Protein AF-A0A7J4CR58-F1 (afdb_monomer)

Radius of gyration: 20.34 Å; Cα contacts (8 Å, |Δi|>4): 159; chains: 1; bounding box: 44×29×51 Å

Mean predicted aligned error: 3.77 Å

pLDDT: mean 96.54, std 3.13, range [77.44, 98.69]

Nearest PDB structures (foldseek):
  4uy5-assembly1_A  TM=9.715E-01  e=6.656E-07  Mycolici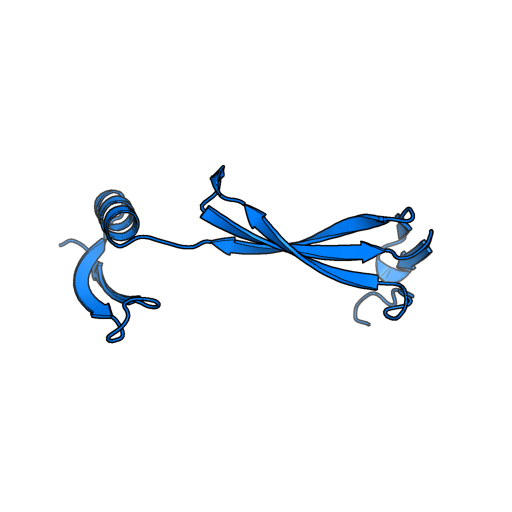bacterium smegmatis
  7scf-assembly2_B  TM=9.696E-01  e=6.297E-07  Mycobacterium tuberculosis
  6fnr-assembly1_A  TM=9.748E-01  e=2.259E-06  Mycolicibacterium smegmatis
  4pim-assembly1_A  TM=9.632E-01  e=2.388E-06  Mycolicibacterium smegmatis
  4pin-assembly1_A  TM=9.702E-01  e=3.152E-06  Mycolicibacterium smegmatis

Structure (mmCIF, N/CA/C/O backbone):
data_AF-A0A7J4CR58-F1
#
_entry.id   AF-A0A7J4CR58-F1
#
loop_
_atom_site.group_PDB
_atom_site.id
_atom_site.type_symbol
_atom_site.label_atom_id
_atom_site.label_alt_id
_atom_site.label_comp_id
_atom_site.label_asym_id
_atom_site.label_entity_id
_atom_site.label_seq_id
_atom_site.pdbx_PDB_ins_code
_atom_site.Cartn_x
_atom_site.Cartn_y
_atom_site.Cartn_z
_atom_site.occupancy
_atom_site.B_iso_or_equiv
_atom_site.auth_seq_id
_atom_site.auth_comp_id
_atom_site.auth_asym_id
_atom_site.auth_atom_id
_atom_site.pdbx_PDB_model_num
ATOM 1 N N . SER A 1 1 ? 6.516 14.617 -14.515 1.00 81.31 1 SER A N 1
ATOM 2 C CA . SER A 1 1 ? 6.406 14.190 -13.103 1.00 81.31 1 SER A CA 1
ATOM 3 C C . SER A 1 1 ? 7.094 15.245 -12.240 1.00 81.31 1 SER A C 1
ATOM 5 O O . SER A 1 1 ? 7.764 16.097 -12.802 1.00 81.31 1 SER A O 1
ATOM 7 N N . GLU A 1 2 ? 6.929 15.254 -10.914 1.00 93.25 2 GLU A N 1
ATOM 8 C CA . GLU A 1 2 ? 7.552 16.271 -10.036 1.00 93.25 2 GLU A CA 1
ATOM 9 C C . GLU A 1 2 ? 9.090 16.299 -10.160 1.00 93.25 2 GLU A C 1
ATOM 11 O O . GLU A 1 2 ? 9.696 17.367 -10.283 1.00 93.25 2 GLU A O 1
ATOM 16 N N . LEU A 1 3 ? 9.702 15.111 -10.237 1.00 97.00 3 LEU A N 1
ATOM 17 C CA . LEU A 1 3 ? 11.156 14.905 -10.295 1.00 97.00 3 LEU A CA 1
ATOM 18 C C . LEU A 1 3 ? 11.709 14.609 -11.705 1.00 97.00 3 LEU A C 1
ATOM 20 O O . LEU A 1 3 ? 12.866 14.217 -11.841 1.00 97.00 3 LEU A O 1
ATOM 24 N N . ASP A 1 4 ? 10.894 14.765 -12.751 1.00 96.75 4 ASP A N 1
ATOM 25 C CA . ASP A 1 4 ? 11.246 14.465 -14.153 1.00 96.75 4 ASP A CA 1
ATOM 26 C C . ASP A 1 4 ? 11.766 13.034 -14.400 1.00 96.75 4 ASP A C 1
ATOM 28 O O . ASP A 1 4 ? 12.528 12.777 -15.329 1.00 96.75 4 ASP A O 1
ATOM 32 N N . ALA A 1 5 ? 11.318 12.078 -13.580 1.00 97.50 5 ALA A N 1
ATOM 33 C CA . ALA A 1 5 ? 11.612 10.660 -13.757 1.00 97.50 5 ALA A CA 1
ATOM 34 C C . ALA A 1 5 ? 10.981 10.084 -15.037 1.00 97.50 5 ALA A C 1
ATOM 36 O O . ALA A 1 5 ? 9.857 10.455 -15.392 1.00 97.50 5 ALA A O 1
ATOM 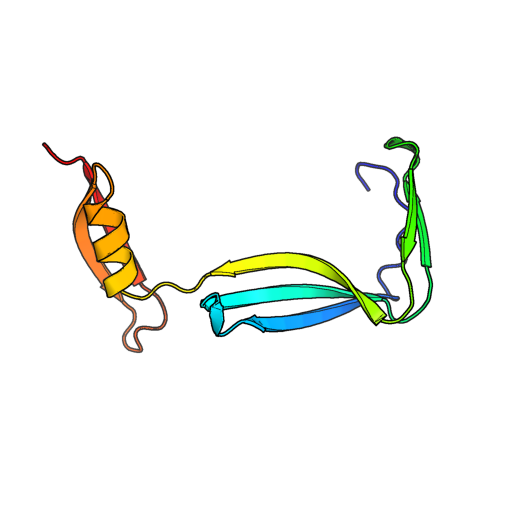37 N N . ASN A 1 6 ? 11.658 9.116 -15.660 1.00 97.81 6 ASN A N 1
ATOM 38 C CA . ASN A 1 6 ? 11.270 8.497 -16.936 1.00 97.81 6 ASN A CA 1
ATOM 39 C C . ASN A 1 6 ? 10.762 7.039 -16.822 1.00 97.81 6 ASN A C 1
ATOM 41 O O . ASN A 1 6 ? 11.018 6.234 -17.715 1.00 97.81 6 ASN A O 1
ATOM 45 N N . PHE A 1 7 ? 10.058 6.680 -15.742 1.00 97.62 7 PHE A N 1
ATOM 46 C CA . PHE A 1 7 ? 9.447 5.347 -15.600 1.00 97.62 7 PHE A CA 1
ATOM 47 C C . PHE A 1 7 ? 8.554 4.991 -16.805 1.00 97.62 7 PHE A C 1
ATOM 49 O O . PHE A 1 7 ? 7.667 5.772 -17.157 1.00 97.62 7 PHE A O 1
ATOM 56 N N . ASP A 1 8 ? 8.704 3.788 -17.373 1.00 97.69 8 ASP A N 1
ATOM 57 C CA . ASP A 1 8 ? 7.699 3.223 -18.282 1.00 97.69 8 ASP A CA 1
ATOM 58 C C . ASP A 1 8 ? 6.654 2.461 -17.462 1.00 97.69 8 ASP A C 1
ATOM 60 O O . ASP A 1 8 ? 6.821 1.299 -17.089 1.00 97.69 8 ASP A O 1
ATOM 64 N N . ILE A 1 9 ? 5.548 3.136 -17.161 1.00 96.56 9 ILE A N 1
ATOM 65 C CA . ILE A 1 9 ? 4.481 2.595 -16.312 1.00 96.56 9 ILE A CA 1
ATOM 66 C C . ILE A 1 9 ? 3.843 1.317 -16.877 1.00 96.56 9 ILE A C 1
ATOM 68 O O . ILE A 1 9 ? 3.325 0.512 -16.108 1.00 96.56 9 ILE A O 1
ATOM 72 N N . ASN A 1 10 ? 3.917 1.085 -18.193 1.00 98.25 10 ASN A N 1
ATOM 73 C CA . ASN A 1 10 ? 3.356 -0.115 -18.824 1.00 98.25 10 ASN A CA 1
ATOM 74 C C . ASN A 1 10 ? 4.197 -1.367 -18.543 1.00 98.25 10 ASN A C 1
ATOM 76 O O . ASN A 1 10 ? 3.762 -2.488 -18.809 1.00 98.25 10 ASN A O 1
ATOM 80 N N . LYS A 1 11 ? 5.410 -1.184 -18.012 1.00 98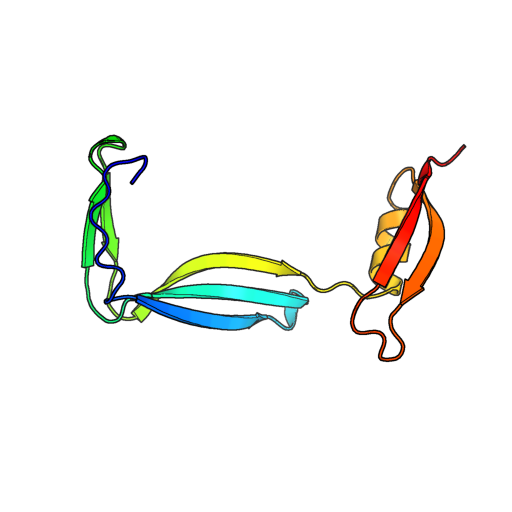.50 11 LYS A N 1
ATOM 81 C CA . LYS A 1 11 ? 6.336 -2.253 -17.629 1.00 98.50 11 LYS A CA 1
ATOM 82 C C . LYS A 1 11 ? 6.224 -2.632 -16.161 1.00 98.50 11 LYS A C 1
ATOM 84 O O . LYS A 1 11 ? 7.025 -3.430 -15.681 1.00 98.50 11 LYS A O 1
ATOM 89 N N . PHE A 1 12 ? 5.222 -2.115 -15.459 1.00 98.56 12 PHE A N 1
ATOM 90 C CA . PHE A 1 12 ? 4.899 -2.517 -14.101 1.00 98.56 12 PHE A CA 1
ATOM 91 C C . PHE A 1 12 ? 3.512 -3.141 -14.038 1.00 98.56 12 PHE A C 1
ATOM 93 O O . PHE A 1 12 ? 2.590 -2.745 -14.747 1.00 98.56 12 PHE A O 1
ATOM 100 N N . VAL A 1 13 ? 3.356 -4.107 -13.139 1.00 98.62 13 VAL A N 1
ATOM 101 C CA . VAL A 1 13 ? 2.051 -4.660 -12.783 1.00 98.62 13 VAL A CA 1
ATOM 102 C C . VAL A 1 13 ? 1.814 -4.509 -11.288 1.00 98.62 13 VAL A C 1
ATOM 104 O O . VAL A 1 13 ? 2.729 -4.666 -10.477 1.00 98.62 13 VAL A O 1
ATOM 107 N N . HIS A 1 14 ? 0.569 -4.210 -10.926 1.00 98.31 14 HIS A N 1
ATOM 108 C CA . HIS A 1 14 ? 0.143 -4.162 -9.536 1.00 98.31 14 HIS A CA 1
ATOM 109 C C . HIS A 1 14 ? 0.236 -5.555 -8.898 1.00 98.31 14 HIS A C 1
ATOM 111 O O . HIS A 1 14 ? -0.257 -6.544 -9.448 1.00 98.31 14 HIS A O 1
ATOM 117 N N . HIS A 1 15 ? 0.860 -5.627 -7.726 1.00 98.44 15 HIS A N 1
ATOM 118 C CA . HIS A 1 15 ? 1.000 -6.848 -6.949 1.00 98.44 15 HIS A CA 1
ATOM 119 C C . HIS A 1 15 ? 0.608 -6.571 -5.497 1.00 98.44 15 HIS A C 1
ATOM 121 O O . HIS A 1 15 ? 1.286 -5.820 -4.803 1.00 98.44 15 HIS A O 1
ATOM 127 N N . ALA A 1 16 ? -0.488 -7.178 -5.041 1.00 98.06 16 ALA A N 1
ATOM 128 C CA . ALA A 1 16 ? -0.976 -7.039 -3.674 1.00 98.06 16 ALA A CA 1
ATOM 129 C C . ALA A 1 16 ? -0.977 -8.391 -2.964 1.00 98.06 16 ALA A C 1
ATOM 131 O O . ALA A 1 16 ? -1.467 -9.386 -3.504 1.00 98.06 16 ALA A O 1
ATOM 132 N N . VAL A 1 17 ? -0.458 -8.413 -1.739 1.00 98.12 17 VAL A N 1
ATOM 133 C CA . VAL A 1 17 ? -0.404 -9.610 -0.894 1.00 98.12 17 VAL A CA 1
ATOM 134 C C . VAL A 1 17 ? -0.901 -9.290 0.505 1.00 98.12 17 VAL A C 1
ATOM 136 O O . VAL A 1 17 ? -0.708 -8.191 1.021 1.00 98.12 17 VAL A O 1
ATOM 139 N N . TYR A 1 18 ? -1.562 -10.257 1.137 1.00 98.19 18 TYR A N 1
ATOM 140 C CA . TYR A 1 18 ? -1.936 -10.139 2.541 1.00 98.19 18 TYR A CA 1
ATOM 141 C C . TYR A 1 18 ? -0.850 -10.755 3.424 1.00 98.19 18 TYR A C 1
ATOM 143 O O . TYR A 1 18 ? -0.681 -11.977 3.467 1.00 98.19 18 TYR A O 1
ATOM 151 N N . ASN A 1 19 ? -0.131 -9.906 4.155 1.00 97.94 19 ASN A N 1
ATOM 152 C CA . ASN A 1 19 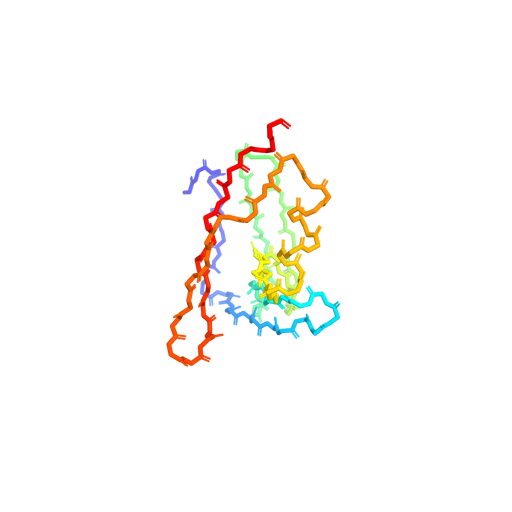? 0.842 -10.324 5.150 1.00 97.94 19 ASN A CA 1
ATOM 153 C C . ASN A 1 19 ? 0.114 -10.657 6.458 1.00 97.94 19 ASN A C 1
ATOM 155 O O . ASN A 1 19 ? -0.181 -9.780 7.273 1.00 97.94 19 ASN A O 1
ATOM 159 N N . LYS A 1 20 ? -0.170 -11.951 6.650 1.00 96.50 20 LYS A N 1
ATOM 160 C CA . LYS A 1 20 ? -0.883 -12.471 7.828 1.00 96.50 20 LYS A CA 1
ATOM 161 C C . LYS A 1 20 ? -0.173 -12.146 9.143 1.00 96.50 20 LYS A C 1
ATOM 163 O O . LYS A 1 20 ? -0.837 -11.825 10.120 1.00 96.50 20 LYS A O 1
ATOM 168 N N . ASN A 1 21 ? 1.160 -12.186 9.157 1.00 96.50 21 ASN A N 1
ATOM 169 C CA . ASN A 1 21 ? 1.954 -11.970 10.370 1.00 96.50 21 ASN A CA 1
ATOM 170 C C . ASN A 1 21 ? 1.893 -10.514 10.850 1.00 96.50 21 ASN A C 1
ATOM 172 O O . ASN A 1 21 ? 1.993 -10.256 12.042 1.00 96.50 21 ASN A O 1
ATOM 176 N N . GLN A 1 22 ? 1.732 -9.572 9.919 1.00 96.50 22 GLN A N 1
ATOM 177 C CA . GLN A 1 22 ? 1.658 -8.133 10.197 1.00 96.50 22 GLN A CA 1
ATOM 178 C C . GLN A 1 22 ? 0.224 -7.582 10.120 1.00 96.50 22 GLN A C 1
ATOM 180 O O . GLN A 1 22 ? 0.019 -6.380 10.264 1.00 96.50 22 GLN A O 1
ATOM 185 N N . ASN A 1 23 ? -0.763 -8.448 9.866 1.00 96.69 23 ASN A N 1
ATOM 186 C CA . ASN A 1 23 ? -2.172 -8.110 9.669 1.00 96.69 23 ASN A CA 1
ATOM 187 C C . ASN A 1 23 ? -2.399 -6.929 8.705 1.00 96.69 23 ASN A C 1
ATOM 189 O O . ASN A 1 23 ? -3.091 -5.962 9.028 1.00 96.69 23 ASN A O 1
ATOM 193 N N . ARG A 1 24 ? -1.796 -6.975 7.514 1.00 98.12 24 ARG A N 1
ATOM 194 C CA . ARG A 1 24 ? -1.888 -5.878 6.540 1.00 98.12 24 ARG A CA 1
ATOM 195 C C . ARG A 1 24 ? -1.915 -6.369 5.103 1.00 98.12 24 ARG A C 1
ATOM 197 O O . ARG A 1 24 ? -1.364 -7.420 4.787 1.00 98.12 24 ARG A O 1
ATOM 204 N N . ILE A 1 25 ? -2.534 -5.580 4.233 1.00 98.38 25 ILE A N 1
ATOM 205 C CA . ILE A 1 25 ? -2.281 -5.676 2.794 1.00 98.38 25 ILE A CA 1
ATOM 206 C C . ILE A 1 25 ? -1.000 -4.901 2.502 1.00 98.38 25 ILE A C 1
ATOM 208 O O . ILE A 1 25 ? -0.849 -3.770 2.962 1.00 98.38 25 ILE A O 1
ATOM 212 N N . GLU A 1 26 ? -0.100 -5.512 1.749 1.00 98.62 26 GLU A N 1
ATOM 213 C CA . GLU A 1 26 ? 1.100 -4.883 1.209 1.00 98.62 26 GLU A CA 1
ATOM 214 C C . GLU A 1 26 ? 0.899 -4.726 -0.298 1.00 98.62 26 GLU A C 1
ATOM 216 O O . GLU A 1 26 ? 0.495 -5.677 -0.976 1.00 98.62 26 GLU A O 1
ATOM 221 N N . MET A 1 27 ? 1.134 -3.521 -0.810 1.00 98.56 27 MET A N 1
ATOM 222 C CA . MET A 1 27 ? 1.014 -3.209 -2.232 1.00 98.56 27 MET A CA 1
ATOM 223 C C . MET A 1 27 ? 2.382 -2.915 -2.818 1.00 98.56 27 MET A C 1
ATOM 225 O O . MET A 1 27 ? 3.205 -2.225 -2.210 1.00 98.56 27 MET A O 1
ATOM 229 N N . TYR A 1 28 ? 2.600 -3.454 -4.010 1.00 98.69 28 TYR A N 1
ATOM 230 C CA . TYR A 1 28 ? 3.841 -3.341 -4.744 1.00 98.69 28 TYR A CA 1
ATOM 231 C C . TYR A 1 28 ? 3.580 -3.052 -6.219 1.00 98.69 28 TYR A C 1
ATOM 233 O O . TYR A 1 28 ? 2.577 -3.482 -6.798 1.00 98.69 28 TYR A O 1
ATOM 241 N N . LEU A 1 29 ? 4.559 -2.412 -6.850 1.00 98.56 29 LEU A N 1
ATOM 242 C CA . LEU A 1 29 ? 4.745 -2.459 -8.294 1.00 98.56 29 LEU A CA 1
ATOM 243 C C . LEU A 1 29 ? 5.801 -3.516 -8.605 1.00 98.56 29 LEU A C 1
ATOM 245 O O . LEU A 1 29 ? 6.938 -3.403 -8.150 1.00 98.56 29 LEU A O 1
ATOM 249 N N . ARG A 1 30 ? 5.434 -4.541 -9.377 1.00 98.69 30 ARG A N 1
ATOM 250 C CA . ARG A 1 30 ? 6.388 -5.538 -9.874 1.00 98.69 30 ARG A CA 1
ATOM 251 C C . ARG A 1 30 ? 6.834 -5.171 -11.277 1.00 98.69 30 ARG A C 1
ATOM 253 O O . ARG A 1 30 ? 5.984 -5.023 -12.156 1.00 98.69 30 ARG A O 1
ATOM 260 N N . SER A 1 31 ? 8.139 -5.072 -11.499 1.00 98.62 31 SER A N 1
ATOM 261 C CA . SER A 1 31 ? 8.669 -4.827 -12.841 1.00 98.62 31 SER A CA 1
ATOM 262 C C . SER A 1 31 ? 8.538 -6.073 -13.722 1.00 98.62 31 SER A C 1
ATOM 264 O O . SER A 1 31 ? 8.896 -7.176 -13.316 1.00 98.62 31 SER A O 1
ATOM 266 N N . LEU A 1 32 ? 8.043 -5.915 -14.947 1.00 98.62 32 LEU A N 1
ATOM 267 C CA . LEU A 1 32 ? 7.887 -6.998 -15.926 1.00 98.62 32 LEU A CA 1
ATOM 268 C C . LEU A 1 32 ? 9.202 -7.325 -16.655 1.00 98.62 32 LEU A C 1
ATOM 270 O O . LEU A 1 32 ? 9.360 -8.416 -17.208 1.00 98.62 32 LEU A O 1
ATOM 274 N N . GLU A 1 33 ? 10.158 -6.396 -16.627 1.00 98.50 33 GLU A N 1
ATOM 275 C CA . GLU A 1 33 ? 11.482 -6.504 -17.243 1.00 98.50 33 GLU A CA 1
ATOM 276 C C . GLU A 1 33 ? 12.524 -5.672 -16.478 1.00 98.50 33 GLU A C 1
ATOM 278 O O . GLU A 1 33 ? 12.194 -4.989 -15.511 1.00 98.50 33 GLU A O 1
ATOM 283 N N . LYS A 1 34 ? 13.800 -5.743 -16.874 1.00 98.56 34 LYS A N 1
ATOM 284 C CA . LYS A 1 34 ? 14.821 -4.843 -16.322 1.00 98.56 34 LYS A CA 1
ATOM 285 C C . LYS A 1 34 ? 14.569 -3.422 -16.837 1.00 98.56 34 LYS A C 1
ATOM 287 O O . LYS A 1 34 ? 14.452 -3.237 -18.044 1.00 98.56 34 LYS A O 1
ATOM 292 N N . GLN A 1 35 ? 14.553 -2.436 -15.945 1.00 98.12 35 GLN A N 1
ATOM 293 C CA . GLN A 1 35 ? 14.398 -1.019 -16.272 1.00 98.12 35 GLN A CA 1
ATOM 294 C C . GLN A 1 35 ? 15.556 -0.202 -15.696 1.00 98.12 35 GLN A C 1
ATOM 296 O O . GLN A 1 35 ? 16.016 -0.463 -14.584 1.00 98.12 35 GLN A O 1
ATOM 301 N N . ILE A 1 36 ? 16.018 0.791 -16.457 1.00 98.44 36 ILE A N 1
ATOM 302 C CA . ILE A 1 36 ? 16.947 1.822 -15.984 1.00 98.44 36 ILE A CA 1
ATOM 303 C C . ILE A 1 36 ? 16.170 3.133 -15.965 1.00 98.44 36 ILE A C 1
ATOM 305 O O . ILE A 1 36 ? 15.799 3.651 -17.019 1.00 98.44 36 ILE A O 1
ATOM 309 N N . VAL A 1 37 ? 15.901 3.642 -14.769 1.00 98.00 37 VAL A N 1
ATOM 310 C CA . VAL A 1 37 ? 15.101 4.847 -14.559 1.00 98.00 37 VAL A CA 1
ATOM 311 C C . VAL A 1 37 ? 16.020 5.988 -14.153 1.00 98.00 37 VAL A C 1
ATOM 313 O O . VAL A 1 37 ? 16.668 5.934 -13.112 1.00 98.00 37 VAL A O 1
ATOM 316 N N . ASN A 1 38 ? 16.051 7.035 -14.966 1.00 98.44 38 ASN A N 1
ATOM 317 C CA . ASN A 1 38 ? 16.731 8.285 -14.665 1.00 98.44 38 ASN A CA 1
ATOM 318 C C . ASN A 1 38 ? 15.762 9.226 -13.946 1.00 98.44 38 ASN A C 1
ATOM 320 O O . ASN A 1 38 ? 14.627 9.407 -14.390 1.00 98.44 38 ASN A O 1
ATOM 324 N N . ILE A 1 39 ? 16.225 9.855 -12.867 1.00 98.00 39 ILE A N 1
ATOM 325 C CA . ILE A 1 39 ? 15.490 10.848 -12.078 1.00 98.00 39 ILE A CA 1
ATOM 326 C C . ILE A 1 39 ? 16.361 12.113 -11.990 1.00 98.00 39 ILE A C 1
ATOM 328 O O . ILE A 1 39 ? 17.080 12.303 -11.008 1.00 98.00 39 ILE A O 1
ATOM 332 N N . PRO A 1 40 ? 16.346 12.982 -13.021 1.00 97.81 40 PRO A N 1
ATOM 333 C CA . PRO A 1 40 ? 17.322 14.064 -13.167 1.00 97.81 40 PRO A CA 1
ATOM 334 C C . PRO A 1 40 ? 17.317 15.068 -12.014 1.00 97.81 40 PRO A C 1
ATOM 336 O O . PRO A 1 40 ? 18.375 15.462 -11.536 1.00 97.81 40 PRO A O 1
ATOM 339 N N . LYS A 1 41 ? 16.134 15.449 -11.513 1.00 98.00 41 LYS A N 1
ATOM 340 C CA . LYS A 1 41 ? 16.023 16.404 -10.394 1.00 98.00 41 LYS A CA 1
ATOM 341 C C . LYS A 1 41 ? 16.528 15.852 -9.059 1.00 98.00 41 LYS A C 1
ATOM 343 O O . LYS A 1 41 ? 16.687 16.625 -8.121 1.00 98.00 41 LYS A O 1
ATOM 348 N N . ALA A 1 42 ? 16.761 14.544 -8.975 1.00 97.06 42 ALA A N 1
ATOM 349 C CA . ALA A 1 42 ? 17.332 13.883 -7.808 1.00 97.06 42 ALA A CA 1
ATOM 350 C C . ALA A 1 42 ? 18.780 13.408 -8.034 1.00 97.06 42 ALA A C 1
ATOM 352 O O . ALA A 1 42 ? 19.323 12.761 -7.145 1.00 97.06 42 ALA A O 1
ATOM 353 N N . ASP A 1 43 ? 19.378 13.691 -9.202 1.00 97.56 43 ASP A N 1
ATOM 354 C CA . ASP A 1 43 ? 20.697 13.185 -9.618 1.00 97.56 43 ASP A CA 1
ATOM 355 C C . ASP A 1 43 ? 20.858 11.670 -9.386 1.00 97.56 43 ASP A C 1
ATOM 357 O O . ASP A 1 43 ? 21.825 11.183 -8.801 1.00 97.56 43 ASP A O 1
ATOM 361 N N . LEU A 1 44 ? 19.833 10.909 -9.785 1.00 98.00 44 LEU A N 1
ATOM 362 C CA . LEU A 1 44 ? 19.712 9.494 -9.453 1.00 98.00 44 LEU A CA 1
ATOM 363 C C . LEU A 1 44 ? 19.392 8.649 -10.685 1.00 98.00 44 LEU A C 1
ATOM 365 O O . LEU A 1 44 ? 18.522 8.988 -11.489 1.00 98.00 44 LEU A O 1
ATOM 369 N N . VAL A 1 45 ? 20.055 7.496 -10.775 1.00 98.25 45 VAL A N 1
ATOM 370 C CA . VAL A 1 45 ? 19.745 6.430 -11.730 1.00 98.25 45 VAL A CA 1
ATOM 371 C C . VAL A 1 45 ? 19.435 5.158 -10.953 1.00 98.25 45 VAL A C 1
ATOM 373 O O . VAL A 1 45 ? 20.253 4.686 -10.165 1.00 98.25 45 VAL A O 1
ATOM 376 N N . LEU A 1 46 ? 18.246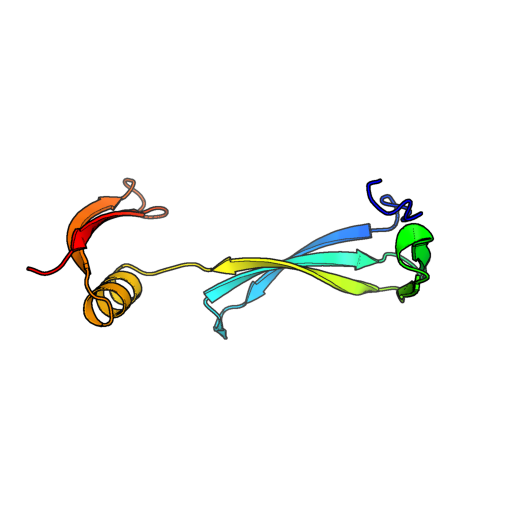 4.606 -11.172 1.00 97.06 46 LEU A N 1
ATOM 377 C CA . LEU A 1 46 ? 17.784 3.372 -10.551 1.00 97.06 46 LEU A CA 1
ATOM 378 C C . LEU A 1 46 ? 17.832 2.230 -11.561 1.00 97.06 46 LEU A C 1
ATOM 380 O O . LEU A 1 46 ? 17.259 2.327 -12.645 1.00 97.06 46 LEU A O 1
ATOM 384 N N . GLU A 1 47 ? 18.468 1.126 -11.182 1.00 98.31 47 GLU A N 1
ATOM 385 C CA . GLU A 1 47 ? 18.312 -0.149 -11.874 1.00 98.31 47 GLU A CA 1
ATOM 386 C C . GLU A 1 47 ? 17.270 -0.985 -11.134 1.00 98.31 47 GLU A C 1
ATOM 388 O O . GLU A 1 47 ? 17.465 -1.327 -9.972 1.00 98.31 47 GLU A O 1
ATOM 393 N N . ILE A 1 48 ? 16.189 -1.333 -11.827 1.00 98.38 48 ILE A N 1
ATOM 394 C CA . ILE A 1 48 ? 15.124 -2.192 -11.312 1.00 98.38 48 ILE A CA 1
ATOM 395 C C . ILE A 1 48 ? 15.160 -3.481 -12.122 1.00 98.38 48 ILE A C 1
ATOM 397 O O . ILE A 1 48 ? 15.044 -3.459 -13.350 1.00 98.38 48 ILE A O 1
ATOM 401 N N . LYS A 1 49 ? 15.345 -4.621 -11.462 1.00 98.69 49 LYS A N 1
ATOM 402 C CA . LYS A 1 49 ? 15.424 -5.920 -12.135 1.00 98.69 49 LYS A CA 1
ATOM 403 C C . LYS A 1 49 ? 14.038 -6.402 -12.554 1.00 98.69 49 LYS A C 1
ATOM 405 O O . LYS A 1 49 ? 13.012 -5.999 -12.010 1.00 98.69 49 LYS A O 1
ATOM 410 N N . LYS A 1 50 ? 14.009 -7.335 -13.508 1.00 98.56 50 LYS A N 1
ATOM 411 C CA . LYS A 1 50 ? 12.793 -8.098 -13.803 1.00 98.56 50 LYS A CA 1
ATOM 412 C C . 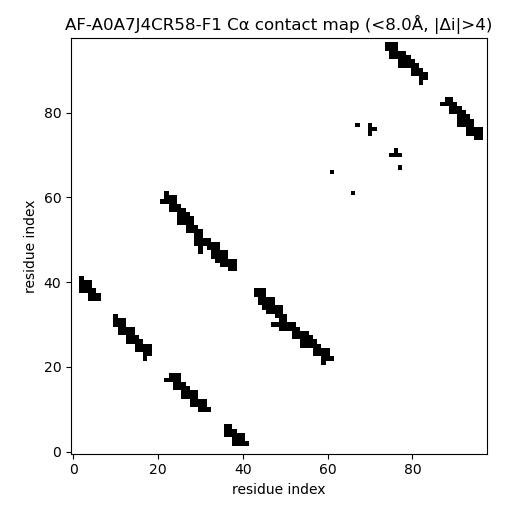LYS A 1 50 ? 12.304 -8.794 -12.526 1.00 98.56 50 LYS A C 1
ATOM 414 O O . LYS A 1 50 ? 13.110 -9.367 -11.800 1.00 98.56 50 LYS A O 1
ATOM 419 N N . ASP A 1 51 ? 10.996 -8.740 -12.295 1.00 98.56 51 ASP A N 1
ATOM 420 C CA . ASP A 1 51 ? 10.291 -9.276 -11.128 1.00 98.56 51 ASP A CA 1
ATOM 421 C C . ASP A 1 51 ? 10.641 -8.619 -9.780 1.00 98.56 51 ASP A C 1
ATOM 423 O O . ASP A 1 51 ? 10.108 -9.025 -8.747 1.00 98.56 51 ASP A O 1
ATOM 427 N N . GLU A 1 52 ? 11.458 -7.561 -9.774 1.00 98.62 52 GLU A N 1
ATOM 428 C CA . GLU A 1 52 ? 11.713 -6.764 -8.576 1.00 98.62 52 GLU A CA 1
ATOM 429 C C . GLU A 1 52 ? 10.444 -6.029 -8.129 1.00 98.62 52 GLU A C 1
ATOM 431 O O . GLU A 1 52 ? 9.667 -5.533 -8.954 1.00 98.62 52 GLU A O 1
ATOM 436 N N . LEU A 1 53 ? 10.230 -5.991 -6.812 1.00 98.38 53 LEU A N 1
ATOM 437 C CA . LEU A 1 53 ? 9.076 -5.369 -6.175 1.00 98.38 53 LEU A CA 1
ATOM 438 C C . LEU A 1 53 ? 9.463 -4.018 -5.575 1.00 98.38 53 LEU A C 1
ATOM 440 O O . LEU A 1 53 ? 10.314 -3.949 -4.691 1.00 98.38 53 LEU A O 1
ATOM 444 N N . ILE A 1 54 ? 8.765 -2.964 -5.985 1.00 98.06 54 ILE A N 1
ATOM 445 C CA . ILE A 1 54 ? 8.803 -1.657 -5.327 1.00 98.06 54 ILE A CA 1
ATOM 446 C C . ILE A 1 54 ? 7.624 -1.603 -4.367 1.00 98.06 54 ILE A C 1
ATOM 448 O O . ILE A 1 54 ? 6.477 -1.638 -4.807 1.00 98.06 54 ILE A O 1
ATOM 452 N N . HIS A 1 55 ? 7.892 -1.542 -3.064 1.00 98.31 55 HIS A N 1
ATOM 453 C CA . HIS A 1 55 ? 6.845 -1.397 -2.052 1.00 98.31 55 HIS A CA 1
ATOM 454 C C . HIS A 1 55 ? 6.250 0.009 -2.105 1.00 98.31 55 HIS A C 1
ATOM 456 O O . HIS A 1 55 ? 6.988 0.991 -2.062 1.00 98.31 55 HIS A O 1
ATOM 462 N N . THR A 1 56 ? 4.926 0.104 -2.211 1.00 98.12 56 THR A N 1
ATOM 463 C CA . THR A 1 56 ? 4.225 1.390 -2.316 1.00 98.12 56 THR A CA 1
ATOM 464 C C . THR A 1 56 ? 3.351 1.681 -1.107 1.00 98.12 56 THR A C 1
ATOM 466 O O . THR A 1 56 ? 3.233 2.838 -0.718 1.00 98.12 56 THR A O 1
ATOM 469 N N . GLU A 1 57 ? 2.729 0.665 -0.501 1.00 98.44 57 GLU A N 1
ATOM 470 C CA . GLU A 1 57 ? 1.768 0.900 0.579 1.00 98.44 57 GLU A CA 1
ATOM 471 C C . GLU A 1 57 ? 1.641 -0.276 1.552 1.00 98.44 57 GLU A C 1
ATOM 473 O O . GLU A 1 57 ? 1.722 -1.450 1.180 1.00 98.44 57 GLU A O 1
ATOM 478 N N . ASN A 1 58 ? 1.380 0.063 2.816 1.00 98.38 58 ASN A N 1
ATOM 479 C CA . ASN A 1 58 ? 0.876 -0.847 3.836 1.00 98.38 58 ASN A CA 1
ATOM 480 C C . ASN A 1 58 ? -0.516 -0.402 4.286 1.00 98.38 58 ASN A C 1
ATOM 482 O O . ASN A 1 58 ? -0.673 0.687 4.832 1.00 98.38 58 ASN A O 1
ATOM 486 N N . SER A 1 59 ? -1.504 -1.285 4.158 1.00 98.06 59 SER A N 1
ATOM 487 C CA . SER A 1 59 ? -2.858 -1.073 4.670 1.00 98.06 59 SER A CA 1
ATOM 488 C C . SER A 1 59 ? -3.136 -2.042 5.819 1.00 98.06 59 SER A C 1
ATOM 490 O O . SER A 1 59 ? -3.596 -3.172 5.608 1.00 98.06 59 SER A O 1
ATOM 492 N N . PHE A 1 60 ? -2.815 -1.605 7.040 1.00 97.38 60 PHE A N 1
ATOM 493 C CA . PHE A 1 60 ? -3.034 -2.371 8.268 1.00 97.38 60 PHE A CA 1
ATOM 494 C C . PHE A 1 60 ? -4.519 -2.581 8.544 1.00 97.38 60 PHE A C 1
ATOM 496 O O . PHE A 1 60 ? -5.355 -1.710 8.296 1.00 97.38 60 PHE A O 1
ATOM 503 N N . LYS A 1 61 ? -4.840 -3.763 9.063 1.00 96.38 61 LYS A N 1
ATOM 504 C CA . LYS A 1 61 ? -6.176 -4.139 9.506 1.00 96.38 61 LYS A CA 1
ATOM 505 C C . LYS A 1 61 ? -6.160 -4.219 11.024 1.00 96.38 61 LYS A C 1
ATOM 507 O O . LYS A 1 61 ? -5.222 -4.743 11.618 1.00 96.38 61 LYS A O 1
ATOM 512 N N . PHE A 1 62 ? -7.203 -3.685 11.642 1.00 95.19 62 PHE A N 1
ATOM 513 C CA . PHE A 1 62 ? -7.305 -3.587 13.090 1.00 95.19 62 PHE A CA 1
ATOM 514 C C . PHE A 1 62 ? -8.531 -4.344 13.567 1.00 95.19 62 PHE A C 1
ATOM 516 O O . PHE A 1 62 ? -9.618 -4.228 13.003 1.00 95.19 62 PHE A O 1
ATOM 523 N N . THR A 1 63 ? -8.344 -5.122 14.622 1.00 93.44 63 THR A N 1
ATOM 524 C CA . THR A 1 63 ? -9.449 -5.708 15.374 1.00 93.44 63 THR A CA 1
ATOM 525 C C . THR A 1 63 ? -9.926 -4.733 16.444 1.00 93.44 63 THR A C 1
ATOM 527 O O . THR A 1 63 ? -9.180 -3.866 16.900 1.00 93.44 63 THR A O 1
ATOM 530 N N . ILE A 1 64 ? -11.161 -4.911 16.913 1.00 92.56 64 ILE A N 1
ATOM 531 C CA . ILE A 1 64 ? -11.692 -4.117 18.028 1.00 92.56 64 ILE A CA 1
ATOM 532 C C . ILE A 1 64 ? -10.835 -4.265 19.293 1.00 92.56 64 ILE A C 1
ATOM 534 O O . ILE A 1 64 ? -10.647 -3.290 20.016 1.00 92.56 64 ILE A O 1
ATOM 538 N N 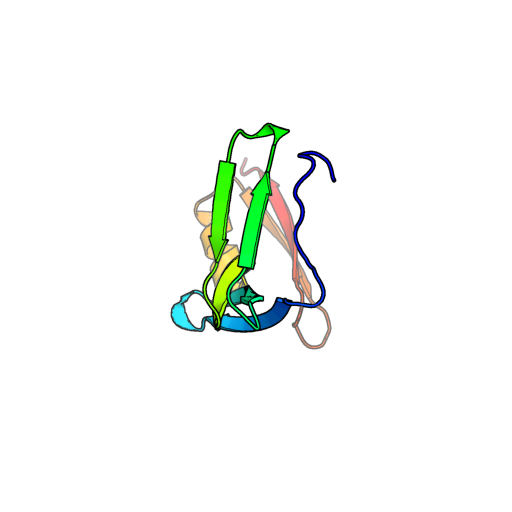. SER A 1 65 ? -10.290 -5.456 19.558 1.00 93.81 65 SER A N 1
ATOM 539 C CA . SER A 1 65 ? -9.397 -5.674 20.702 1.00 93.81 65 SER A CA 1
ATOM 540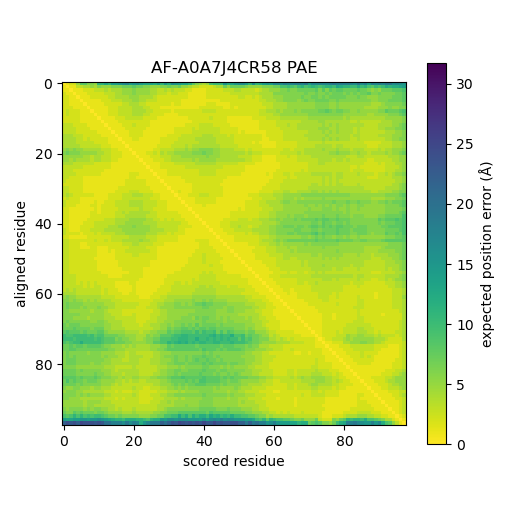 C C . SER A 1 65 ? -8.118 -4.843 20.586 1.00 93.81 65 SER A C 1
ATOM 542 O O . SER A 1 65 ? -7.781 -4.134 21.526 1.00 93.81 65 SER A O 1
ATOM 544 N N . GLN A 1 66 ? -7.481 -4.825 19.409 1.00 94.94 66 GLN A N 1
ATOM 545 C CA . GLN A 1 66 ? -6.293 -3.996 19.165 1.00 94.94 66 GLN A CA 1
ATOM 546 C C . GLN A 1 66 ? -6.589 -2.501 19.327 1.00 94.94 66 GLN A C 1
ATOM 548 O O . GLN A 1 66 ? -5.790 -1.776 19.908 1.00 94.94 66 GLN A O 1
ATOM 553 N N . ILE A 1 67 ? -7.752 -2.032 18.867 1.00 95.19 67 ILE A N 1
ATOM 554 C CA . ILE A 1 67 ? -8.165 -0.633 19.052 1.00 95.19 67 ILE A CA 1
ATOM 555 C C . ILE A 1 67 ? -8.311 -0.301 20.545 1.00 95.19 67 ILE A C 1
ATOM 557 O O . ILE A 1 67 ? -7.855 0.753 20.985 1.00 95.19 67 ILE A O 1
ATOM 561 N N . LYS A 1 68 ? -8.914 -1.196 21.340 1.00 93.69 68 LYS A N 1
ATOM 562 C CA . LYS A 1 68 ? -9.038 -1.023 22.798 1.00 93.69 68 LYS A CA 1
ATOM 563 C C . LYS A 1 68 ? -7.675 -0.978 23.485 1.00 93.69 68 LYS A C 1
ATOM 565 O O . LYS A 1 68 ? -7.458 -0.106 24.320 1.00 93.69 68 LYS A O 1
ATOM 570 N N . GLU A 1 69 ? -6.764 -1.872 23.110 1.00 95.00 69 GLU A N 1
ATOM 571 C CA . GLU A 1 69 ? -5.384 -1.889 23.612 1.00 95.00 69 GLU A CA 1
ATOM 572 C C . GLU A 1 69 ? -4.652 -0.583 23.272 1.00 95.00 69 GLU A C 1
ATOM 574 O O . GLU A 1 69 ? -4.078 0.050 24.156 1.00 95.00 69 GLU A O 1
ATOM 579 N N . MET A 1 70 ? -4.732 -0.124 22.018 1.00 94.56 70 MET A N 1
ATOM 580 C CA . MET A 1 70 ? -4.137 1.144 21.583 1.00 94.56 70 MET A CA 1
ATOM 581 C C . MET A 1 70 ? -4.719 2.343 22.337 1.00 94.56 70 MET A C 1
ATOM 583 O O . MET A 1 70 ? -3.963 3.219 22.751 1.00 94.56 70 MET A O 1
ATOM 587 N N . SER A 1 71 ? -6.039 2.374 22.551 1.00 92.94 71 SER A N 1
ATOM 588 C CA . SER A 1 71 ? -6.682 3.432 23.334 1.00 92.94 71 SER A CA 1
ATOM 589 C C . SER A 1 71 ? -6.178 3.427 24.777 1.00 92.94 71 SER A C 1
ATOM 591 O O . SER A 1 71 ? -5.795 4.481 25.269 1.00 92.94 71 SER A O 1
ATOM 593 N N . ALA A 1 72 ? -6.090 2.259 25.425 1.00 91.69 72 ALA A N 1
ATOM 594 C CA . ALA A 1 72 ? -5.614 2.130 26.805 1.00 91.69 72 ALA A CA 1
ATOM 595 C C . ALA A 1 72 ? -4.140 2.537 26.989 1.00 91.69 72 ALA A C 1
ATOM 597 O O . ALA A 1 72 ? -3.765 3.018 28.055 1.00 91.69 72 ALA A O 1
ATOM 598 N N . MET A 1 73 ? -3.310 2.370 25.955 1.00 95.12 73 MET A N 1
ATOM 599 C CA . MET A 1 73 ? -1.919 2.846 25.933 1.00 95.12 73 MET A CA 1
ATOM 600 C C . MET A 1 73 ? -1.786 4.328 25.549 1.00 95.12 73 MET A C 1
ATOM 602 O O . MET A 1 73 ? -0.683 4.872 25.540 1.00 95.12 73 MET A O 1
ATOM 606 N N . SER A 1 74 ? -2.892 4.981 25.202 1.00 93.62 74 SER A N 1
ATOM 607 C CA . SER A 1 74 ? -2.941 6.387 24.816 1.00 93.62 74 SER A CA 1
ATOM 608 C C . SER A 1 74 ? -3.633 7.230 25.891 1.00 93.62 74 SER A C 1
ATOM 610 O O . SER A 1 74 ? -4.271 6.718 26.805 1.00 93.62 74 SER A O 1
ATOM 612 N N . ASN A 1 75 ? -3.586 8.554 25.743 1.00 94.38 75 ASN A N 1
ATOM 613 C CA . ASN A 1 75 ? -4.350 9.474 26.592 1.00 94.38 75 ASN A CA 1
ATOM 614 C C . ASN A 1 75 ? -5.806 9.651 26.125 1.00 94.38 75 ASN A C 1
ATOM 616 O O . ASN A 1 75 ? -6.407 10.694 26.387 1.00 94.38 75 ASN A O 1
ATOM 620 N N . PHE A 1 76 ? -6.355 8.672 25.405 1.00 95.75 76 PHE A N 1
ATOM 621 C CA . PHE A 1 76 ? -7.722 8.681 24.901 1.00 95.75 76 PHE A CA 1
ATOM 622 C C . PHE A 1 76 ? -8.523 7.489 25.427 1.00 95.75 76 PHE A C 1
ATOM 624 O O . PHE A 1 76 ? -8.013 6.376 25.550 1.00 95.75 76 PHE A O 1
ATOM 631 N N . GLN A 1 77 ? -9.810 7.719 25.647 1.00 95.62 77 GLN A N 1
ATOM 632 C CA . GLN A 1 77 ? -10.810 6.724 26.014 1.00 95.62 77 GLN A CA 1
ATOM 633 C C . GLN A 1 77 ? -11.839 6.583 24.894 1.00 95.62 77 GLN A C 1
ATOM 635 O O . GLN A 1 77 ? -12.259 7.568 24.279 1.00 95.62 77 GLN A O 1
ATOM 640 N N . ILE A 1 78 ? -12.283 5.350 24.661 1.00 96.31 78 ILE A N 1
ATOM 641 C CA . ILE A 1 78 ? -13.360 5.051 23.716 1.00 96.31 78 ILE A CA 1
ATOM 642 C C . ILE A 1 78 ? -14.684 5.525 24.307 1.00 96.31 78 ILE A C 1
ATOM 644 O O . ILE A 1 78 ? -15.079 5.072 25.377 1.00 96.31 78 ILE A O 1
ATOM 648 N N . GLN A 1 79 ? -15.355 6.426 23.594 1.00 97.00 79 GLN A N 1
ATOM 649 C CA . GLN A 1 79 ? -16.696 6.901 23.932 1.00 97.00 79 GLN A CA 1
ATOM 650 C C . GLN A 1 79 ? -17.763 6.052 23.256 1.00 97.00 79 GLN A C 1
ATOM 652 O O . GLN A 1 79 ? -18.738 5.669 23.889 1.00 97.00 79 GLN A O 1
ATOM 657 N N . ASP A 1 80 ? -17.551 5.739 21.979 1.00 97.38 80 ASP A N 1
ATOM 658 C CA . ASP A 1 80 ? -18.501 4.975 21.185 1.00 97.38 80 ASP A CA 1
ATOM 659 C C . ASP A 1 80 ? -17.817 4.262 20.020 1.00 97.38 80 ASP A C 1
ATOM 661 O O . ASP A 1 80 ? -16.691 4.589 19.621 1.00 97.38 80 ASP A O 1
ATOM 665 N N . MET A 1 81 ? -18.513 3.273 19.465 1.00 96.94 81 MET A N 1
ATOM 666 C CA . MET A 1 81 ? -18.031 2.497 18.333 1.00 96.94 81 MET A CA 1
ATOM 667 C C . MET A 1 81 ? -19.186 1.989 17.475 1.00 96.94 81 MET A C 1
ATOM 669 O O . MET A 1 81 ? -20.099 1.326 17.967 1.00 96.94 81 MET A O 1
ATOM 673 N N . TRP A 1 82 ? -19.074 2.211 16.169 1.00 97.44 82 TRP A N 1
ATOM 674 C CA . TRP A 1 82 ? -20.036 1.751 15.174 1.00 97.44 82 TRP A CA 1
ATOM 675 C C . TRP A 1 82 ? -19.353 0.837 14.165 1.00 97.44 82 TRP A C 1
ATOM 677 O O . TRP A 1 82 ? -18.209 1.067 13.779 1.00 97.44 82 TRP A O 1
ATOM 687 N N . CYS A 1 83 ? -20.067 -0.191 13.719 1.00 97.00 83 CYS A N 1
ATOM 688 C CA . CYS A 1 83 ? -19.636 -1.085 12.651 1.00 97.00 83 CYS A CA 1
ATOM 689 C C . CYS A 1 83 ? -20.753 -1.210 11.620 1.00 97.00 83 CYS A C 1
ATOM 691 O O . CYS A 1 83 ? -21.928 -1.084 11.967 1.00 97.00 83 CYS A O 1
ATOM 693 N N . ASP A 1 84 ? -20.393 -1.517 10.376 1.00 96.81 84 ASP A N 1
ATOM 694 C CA . ASP A 1 84 ? -21.376 -2.028 9.422 1.00 96.81 84 ASP A CA 1
ATOM 695 C C . ASP A 1 84 ? -21.922 -3.397 9.881 1.00 96.81 84 ASP A C 1
ATOM 697 O O . ASP A 1 84 ? -21.322 -4.072 10.724 1.00 96.81 84 ASP A O 1
ATOM 701 N N . GLU A 1 85 ? -23.045 -3.835 9.308 1.00 96.69 85 GLU A N 1
ATOM 702 C CA . GLU A 1 85 ? -23.726 -5.085 9.687 1.00 96.69 85 GLU A CA 1
ATOM 703 C C . GLU A 1 85 ? -22.819 -6.322 9.600 1.00 96.69 85 GLU A C 1
ATOM 705 O O . GLU A 1 85 ? -22.933 -7.240 10.413 1.00 96.69 85 GLU A O 1
ATOM 710 N N . LYS A 1 86 ? -21.890 -6.343 8.635 1.00 96.25 86 LY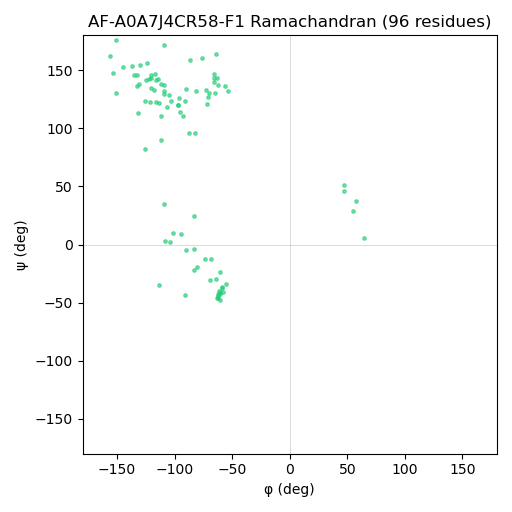S A N 1
ATOM 711 C CA . LYS A 1 86 ? -20.942 -7.449 8.432 1.00 96.25 86 LYS A CA 1
ATOM 712 C C . LYS A 1 86 ? -19.641 -7.264 9.212 1.00 96.25 86 LYS A C 1
ATOM 714 O O . LYS A 1 86 ? -18.817 -8.178 9.235 1.00 96.25 86 LYS A O 1
ATOM 719 N N . ARG A 1 87 ? -19.474 -6.122 9.883 1.00 93.12 87 ARG A N 1
ATOM 720 C CA . ARG A 1 87 ? -18.311 -5.750 10.700 1.00 93.12 87 ARG A CA 1
ATOM 721 C C . ARG A 1 87 ? -16.990 -5.775 9.925 1.00 93.12 87 ARG A C 1
ATOM 723 O O . ARG A 1 87 ? -15.957 -6.165 10.468 1.00 93.12 87 ARG A O 1
ATOM 730 N N . TYR A 1 88 ? -17.014 -5.362 8.661 1.00 93.81 88 TYR A N 1
ATOM 731 C CA . TYR A 1 88 ? -15.815 -5.183 7.836 1.00 93.81 88 TYR A CA 1
ATOM 732 C C . TYR A 1 88 ? -15.134 -3.833 8.060 1.00 93.81 88 TYR A C 1
ATOM 734 O O . TYR A 1 88 ? -13.936 -3.701 7.805 1.00 93.81 88 TYR A O 1
ATOM 742 N N . PHE A 1 89 ? -15.873 -2.846 8.559 1.00 96.81 89 PHE A N 1
ATOM 743 C CA . PHE A 1 89 ? -15.374 -1.525 8.889 1.00 96.81 89 PHE A CA 1
ATOM 744 C C . PHE A 1 89 ? -15.907 -1.067 10.249 1.00 96.81 89 PHE A C 1
ATOM 746 O O . PHE A 1 89 ? -17.032 -1.381 10.641 1.00 96.81 89 PHE A O 1
ATOM 753 N N . GLY A 1 90 ? -15.081 -0.316 10.976 1.00 95.88 90 GLY A N 1
ATOM 754 C CA . GLY A 1 90 ? -15.427 0.253 12.272 1.00 95.88 90 GLY A CA 1
ATOM 755 C C . GLY A 1 90 ? -15.049 1.726 12.346 1.00 95.88 90 GLY A C 1
ATOM 756 O O . GLY A 1 90 ? -13.951 2.104 11.943 1.00 95.88 90 GLY A O 1
ATOM 757 N N . LEU A 1 91 ? -15.949 2.541 12.889 1.00 97.38 91 LEU A N 1
ATOM 758 C CA . LEU A 1 91 ? -15.696 3.926 13.267 1.00 97.38 91 LEU A CA 1
ATOM 759 C C . LEU A 1 91 ? -15.683 4.016 14.793 1.00 97.38 91 LEU A C 1
ATOM 761 O O . LEU A 1 91 ? -16.578 3.487 15.449 1.00 97.38 91 LEU A O 1
ATOM 765 N N . VAL A 1 92 ? -14.674 4.680 15.353 1.00 97.12 92 VAL A N 1
ATOM 766 C CA . VAL A 1 92 ? -14.461 4.755 16.803 1.00 97.12 92 VAL A CA 1
ATOM 767 C C . VAL A 1 92 ? -14.365 6.215 17.209 1.00 97.12 92 VAL A C 1
ATOM 769 O O . VAL A 1 92 ? -13.523 6.947 16.690 1.00 97.12 92 VAL A O 1
ATOM 772 N N . LEU A 1 93 ? -15.223 6.632 18.139 1.00 97.50 93 LEU A N 1
ATOM 773 C CA . LEU A 1 93 ? -15.158 7.952 18.750 1.00 97.50 93 LEU A CA 1
ATOM 774 C C . LEU A 1 93 ? -14.288 7.883 20.004 1.00 97.50 93 LEU A C 1
ATOM 776 O O . LEU A 1 93 ? -14.563 7.115 20.927 1.00 97.50 93 LEU A O 1
ATOM 780 N N . LEU A 1 94 ? -13.250 8.713 20.033 1.00 96.75 94 LEU A N 1
ATOM 781 C CA . LEU A 1 94 ? -12.308 8.829 21.140 1.00 96.75 94 LEU A CA 1
ATOM 782 C C . LEU A 1 94 ? -12.404 10.226 21.760 1.00 96.75 94 LEU A C 1
ATOM 784 O O . LEU A 1 94 ? -12.509 11.219 21.040 1.00 96.75 94 LEU A O 1
ATOM 788 N N . SER A 1 95 ? -12.308 10.315 23.083 1.00 96.56 95 SER A N 1
ATOM 789 C CA . SER A 1 95 ? -12.114 11.579 23.802 1.00 96.56 95 SER A CA 1
ATOM 790 C C . SER A 1 95 ? -10.874 11.489 24.681 1.00 96.56 95 SER A C 1
ATOM 792 O O . SER A 1 95 ? -10.421 10.396 25.017 1.00 96.56 95 SER A O 1
ATOM 794 N N . LYS A 1 96 ? -10.276 12.631 25.019 1.00 95.81 96 LYS A N 1
ATOM 795 C CA . LYS A 1 96 ? -9.125 12.656 25.922 1.00 95.81 96 LYS A CA 1
ATOM 796 C C . LYS A 1 96 ? -9.549 12.132 27.303 1.00 95.81 96 LYS A C 1
ATOM 798 O O . LYS A 1 96 ? -10.662 12.408 27.753 1.00 95.81 96 LYS A O 1
ATOM 803 N N . ASN A 1 97 ? -8.668 11.393 27.969 1.00 87.94 97 ASN A N 1
ATOM 804 C CA . ASN A 1 97 ? -8.837 11.065 29.382 1.00 87.94 97 ASN A CA 1
ATOM 805 C C . ASN A 1 97 ? -8.831 12.371 30.196 1.00 87.94 97 ASN A C 1
ATOM 807 O O . ASN A 1 97 ? -8.025 13.264 29.910 1.00 87.94 97 ASN A O 1
ATOM 811 N N . ASN A 1 98 ? -9.744 12.482 31.163 1.00 77.44 98 ASN A N 1
ATOM 812 C CA . ASN A 1 98 ? -9.752 13.588 32.124 1.00 77.44 98 ASN A CA 1
ATOM 813 C C . ASN A 1 98 ? -8.587 13.465 33.106 1.00 77.44 98 ASN A C 1
ATOM 815 O O . ASN A 1 98 ? -8.305 12.319 33.526 1.00 77.44 98 ASN A O 1
#

Foldseek 3Di:
DVQPKDDPLVQWDWDWDQDPVQQWIWIWTFGQAWDWMDRPSVRDIDTAHHRRTDTDDIGHDDDPVRVCVVQVVDQKDWPDKDADPVRPDMDTDIDGHD

Solvent-accessible surface area (backbone atoms only — not comparable to full-atom values): 5883 Å² total; per-residue (Å²): 106,99,45,58,51,64,74,64,70,88,45,44,42,87,43,74,46,75,42,73,93,74,40,23,41,39,34,27,42,29,25,74,43,71,46,79,33,48,23,67,77,68,80,42,76,46,79,45,47,54,69,37,69,46,81,75,47,78,50,73,63,80,52,72,65,56,52,52,53,54,29,70,78,43,71,33,41,80,76,48,76,49,59,53,98,86,60,85,50,76,51,72,45,68,43,71,62,130

Sequence (98 aa):
SELDANFDINKFVHHAVYNKNQNRIEMYLRSLEKQIVNIPKADLVLEIKKDELIHTENSFKFTISQIKEMSAMSNFQIQDMWCDEKRYFGLVLLSKNN

Secondary structure (DSSP, 8-state):
-TT-----GGGEEEEEEEEGGGTEEEEEEEESS-EEEEEGGGTEEEEE-TT-EEEEEEEE---HHHHHHHHHTTTEEEEEEEE-TT-S-EEEEEEE--